Protein AF-Q4RU81-F1 (afdb_monomer)

InterPro domains:
  IPR000294 Gamma-carboxyglutamic acid-rich (GLA) domain [PF00594] (22-54)
  IPR000294 Gamma-carboxyglutamic acid-rich (GLA) domain [PR00001] (21-34)
  IPR000294 Gamma-carboxyglutamic acid-rich (GLA) domain [PR00001] (35-48)
  IPR000294 Gamma-carboxyglutamic acid-rich (GLA) domain [PS50998] (17-73)
  IPR000294 Gamma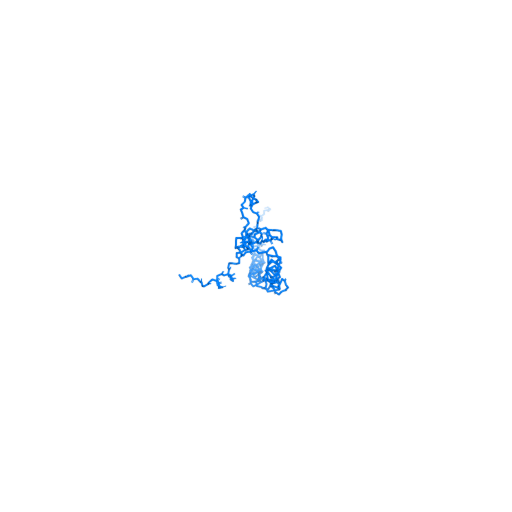-carboxyglutamic acid-rich (GLA) domain [SM00069] (1-72)
  IPR017857 Coagulation factor-like, Gla domain superfamily [G3DSA:4.10.740.10] (18-73)
  IPR035972 Gamma-carboxyglutamic acid-rich (GLA) domain superfamily [SSF57630] (17-74)
  IPR050442 Peptidase S1 family, coagulation factors [PTHR24278] (1-73)

Secondary structure (DSSP, 8-state):
-PPPHHHHHHHS--PPP---TTGGGSPP-IIIIIIIS---HHHHHHHHHHHTTTS-HHHHHHHHHHHHHHHHHHH-S-TTHHHHHHHHHHHHHHHHHHHHHHHHHHHHHHHHHHHHHHHHHTSS--------

Radius of gyration: 32.89 Å; Cα contacts (8 Å, |Δi|>4): 48; chains: 1; bounding box: 73×35×101 Å

Organism: Tetraodon nigroviridis (NCBI:txid99883)

Foldseek 3Di:
DDDPPVVVCVVDVPAAAADDPCPVVDQQACCNHQVRHPHDLVSLLRNLVVVCVPDDPVVSVVVSVVVVVVSVCVVCPPPPPVVVVVVVVVCVVVVVVVVVVVVVVVVVVVVVVVVVVVVVVVPDDPDDDDDD

Mean predicted aligned error: 16.92 Å

Sequence (132 aa):
VFLPADAAHSVLRRLRRANSFLEELKQGNIQRECREEICTYEEAREAFENDEKTVVDALCVVLQRRFWEEYVRESSPSGGLQSVVGGLHSLYLIVPLVLVVLIVAVVAVTVWRCHSRKRRQRSPSLGHSHHD

Structure (mmCIF, N/CA/C/O backbone):
data_AF-Q4RU81-F1
#
_entry.id   AF-Q4RU81-F1
#
loop_
_atom_site.group_PDB
_atom_site.id
_atom_site.type_symbol
_atom_site.label_atom_id
_atom_site.label_alt_id
_atom_site.label_comp_id
_atom_site.label_asym_id
_atom_site.label_entity_id
_atom_site.label_seq_id
_atom_site.pdbx_PDB_ins_code
_atom_site.Cartn_x
_atom_site.Cartn_y
_atom_site.Cartn_z
_atom_site.occupancy
_atom_site.B_iso_or_equiv
_atom_site.auth_seq_id
_atom_site.auth_comp_id
_atom_site.auth_asym_id
_atom_site.auth_atom_id
_atom_site.pdbx_PDB_model_num
ATOM 1 N N . VAL A 1 1 ? 2.815 -26.265 9.551 1.00 54.31 1 VAL A N 1
ATOM 2 C CA . VAL A 1 1 ? 2.248 -26.223 8.183 1.00 54.31 1 VAL A CA 1
ATOM 3 C C . VAL A 1 1 ? 2.199 -24.767 7.759 1.00 54.31 1 VAL A C 1
ATOM 5 O O . VAL A 1 1 ? 1.606 -23.980 8.484 1.00 54.31 1 VAL A O 1
ATOM 8 N N . PHE A 1 2 ? 2.880 -24.400 6.672 1.00 64.88 2 PHE A N 1
ATOM 9 C CA . PHE A 1 2 ? 2.841 -23.045 6.109 1.00 64.88 2 PHE A CA 1
ATOM 10 C C . PHE A 1 2 ? 1.831 -23.011 4.958 1.00 64.88 2 PHE A C 1
ATOM 12 O O . PHE A 1 2 ? 1.744 -23.978 4.203 1.00 64.88 2 PHE A O 1
ATOM 19 N N . LEU A 1 3 ? 1.048 -21.935 4.848 1.00 68.44 3 LEU A N 1
ATOM 20 C CA . LEU A 1 3 ? 0.143 -21.747 3.715 1.00 68.44 3 LEU A CA 1
ATOM 21 C C . LEU A 1 3 ? 0.942 -21.397 2.445 1.00 68.44 3 LEU A C 1
ATOM 23 O O . LEU A 1 3 ? 1.979 -20.737 2.551 1.00 68.44 3 LEU A O 1
ATOM 27 N N . PRO A 1 4 ? 0.464 -21.795 1.253 1.00 72.31 4 PRO A N 1
ATOM 28 C CA . PRO A 1 4 ? 1.032 -21.345 -0.017 1.00 72.31 4 PRO A CA 1
ATOM 29 C C . PRO A 1 4 ? 0.941 -19.815 -0.151 1.00 72.31 4 PRO A C 1
ATOM 31 O O . PRO A 1 4 ? 0.030 -19.195 0.403 1.00 72.31 4 PRO A O 1
ATOM 34 N N . ALA A 1 5 ? 1.893 -19.208 -0.870 1.00 63.22 5 ALA A N 1
ATOM 35 C CA . ALA A 1 5 ? 2.102 -17.755 -0.921 1.00 63.22 5 ALA A CA 1
ATOM 36 C C . ALA A 1 5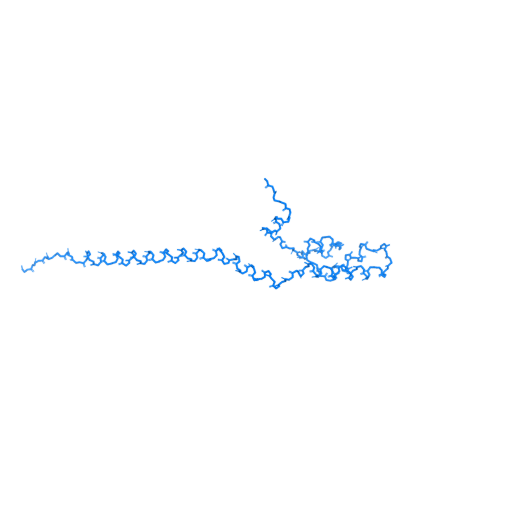 ? 0.839 -16.962 -1.302 1.00 63.22 5 ALA A C 1
ATOM 38 O O . ALA A 1 5 ? 0.557 -15.935 -0.683 1.00 63.22 5 ALA A O 1
ATOM 39 N N . ASP A 1 6 ? 0.047 -17.489 -2.237 1.00 56.66 6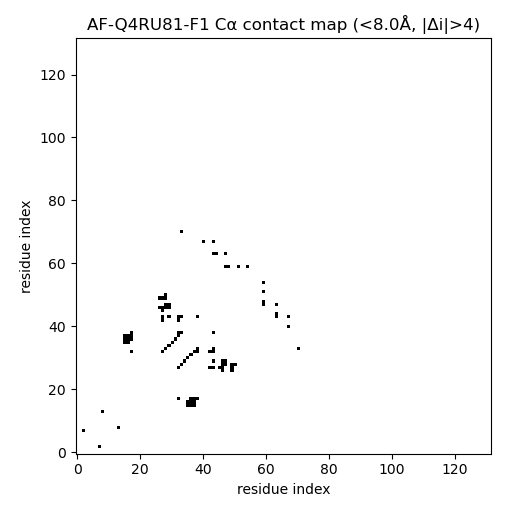 ASP A N 1
ATOM 40 C CA . ASP A 1 6 ? -1.200 -16.871 -2.704 1.00 56.66 6 ASP A CA 1
ATOM 41 C C . ASP A 1 6 ? -2.274 -16.856 -1.603 1.00 56.66 6 ASP A C 1
ATOM 43 O O . ASP A 1 6 ? -2.939 -15.846 -1.364 1.00 56.66 6 ASP A O 1
ATOM 47 N N . ALA A 1 7 ? -2.392 -17.956 -0.849 1.00 58.69 7 ALA A N 1
ATOM 48 C CA . ALA A 1 7 ? -3.303 -18.052 0.291 1.00 58.69 7 ALA A CA 1
ATOM 49 C C . ALA A 1 7 ? -2.820 -17.194 1.473 1.00 58.69 7 ALA A C 1
ATOM 51 O O . ALA A 1 7 ? -3.627 -16.550 2.142 1.00 58.69 7 ALA A O 1
ATOM 52 N N . ALA A 1 8 ? -1.507 -17.115 1.702 1.00 59.91 8 ALA A N 1
ATOM 53 C CA . ALA A 1 8 ? -0.921 -16.262 2.732 1.00 59.91 8 ALA A CA 1
ATOM 54 C C . ALA A 1 8 ? -1.116 -14.761 2.435 1.00 59.91 8 ALA A C 1
ATOM 56 O O . ALA A 1 8 ? -1.410 -14.001 3.358 1.00 59.91 8 ALA A O 1
ATOM 57 N N . HIS A 1 9 ? -1.039 -14.344 1.163 1.00 56.78 9 HIS A N 1
ATOM 58 C CA . HIS A 1 9 ? -1.318 -12.965 0.727 1.00 56.78 9 HIS A CA 1
ATOM 59 C C . HIS A 1 9 ? -2.780 -12.552 0.929 1.00 56.78 9 HIS A C 1
ATOM 61 O O . HIS A 1 9 ? -3.062 -11.373 1.151 1.00 56.78 9 HIS A O 1
ATOM 67 N N . SER A 1 10 ? -3.707 -13.515 0.889 1.00 57.47 10 SER A N 1
ATOM 68 C CA . SER A 1 10 ? -5.131 -13.263 1.136 1.00 57.47 10 SER A CA 1
ATOM 69 C C . SER A 1 10 ? -5.446 -13.002 2.618 1.00 57.47 10 SER A C 1
ATOM 71 O O . SER A 1 10 ? -6.353 -12.233 2.929 1.00 57.47 10 SER A O 1
ATOM 73 N N . VAL A 1 11 ? -4.664 -13.597 3.529 1.00 56.53 11 VAL A N 1
ATOM 74 C CA . VAL A 1 11 ? -4.845 -13.495 4.990 1.00 56.53 11 VAL A CA 1
ATOM 75 C C . VAL A 1 11 ? -4.012 -12.357 5.591 1.00 56.53 11 VAL A C 1
ATOM 77 O O . VAL A 1 11 ? -4.487 -11.636 6.465 1.00 56.53 11 VAL A O 1
ATOM 80 N N . LEU A 1 12 ? -2.780 -12.164 5.113 1.00 52.53 12 LEU A N 1
ATOM 81 C CA . LEU A 1 12 ? -1.876 -11.091 5.523 1.00 52.53 12 LEU A CA 1
ATOM 82 C C . LEU A 1 12 ? -1.525 -10.247 4.295 1.00 52.53 12 LEU A C 1
ATOM 84 O O . LEU A 1 12 ? -0.456 -10.417 3.707 1.00 52.53 12 LEU A O 1
ATOM 88 N N . ARG A 1 13 ? -2.405 -9.310 3.911 1.00 55.06 13 ARG A N 1
ATOM 89 C CA . ARG A 1 13 ? -2.043 -8.269 2.934 1.00 55.06 13 ARG A CA 1
ATOM 90 C C . ARG A 1 13 ? -0.920 -7.423 3.528 1.00 55.06 13 ARG A C 1
ATOM 92 O O . ARG A 1 13 ? -1.166 -6.467 4.261 1.00 55.06 13 ARG A O 1
ATOM 99 N N . ARG A 1 14 ? 0.330 -7.778 3.227 1.00 59.78 14 ARG A N 1
ATOM 100 C CA . ARG A 1 14 ? 1.473 -6.905 3.479 1.00 59.78 14 ARG A CA 1
ATOM 101 C C . ARG A 1 14 ? 1.320 -5.726 2.523 1.00 59.78 14 ARG A C 1
ATOM 103 O O . ARG A 1 14 ? 1.495 -5.877 1.320 1.00 59.78 14 ARG A O 1
ATOM 110 N N . LEU A 1 15 ? 0.935 -4.569 3.056 1.00 60.53 15 LEU A N 1
ATOM 111 C CA . LEU A 1 15 ? 0.992 -3.323 2.300 1.00 60.53 15 LEU A CA 1
ATOM 112 C C . LEU A 1 15 ? 2.445 -3.127 1.859 1.00 60.53 15 LEU A C 1
ATOM 114 O O . LEU A 1 15 ? 3.349 -3.173 2.702 1.00 60.53 15 LEU A O 1
ATOM 118 N N . ARG A 1 16 ? 2.664 -2.962 0.550 1.00 66.81 16 ARG A N 1
ATOM 119 C CA . ARG A 1 16 ? 3.957 -2.511 0.038 1.00 66.81 16 ARG A CA 1
ATOM 120 C C . ARG A 1 16 ? 4.266 -1.178 0.722 1.00 66.81 16 ARG A C 1
ATOM 122 O O . ARG A 1 16 ? 3.400 -0.305 0.794 1.00 66.81 16 ARG A O 1
ATOM 129 N N . ARG A 1 17 ? 5.446 -1.085 1.330 1.00 69.56 17 ARG A N 1
ATOM 130 C CA . ARG A 1 17 ? 5.936 0.166 1.920 1.00 69.56 17 ARG A CA 1
ATOM 131 C C . ARG A 1 17 ? 6.587 0.994 0.812 1.00 69.56 17 ARG A C 1
ATOM 133 O O . ARG A 1 17 ? 6.790 0.468 -0.274 1.00 69.56 17 ARG A O 1
ATOM 140 N N . ALA A 1 18 ? 6.823 2.270 1.074 1.00 72.56 18 ALA A N 1
ATOM 141 C CA . ALA A 1 18 ? 7.493 3.186 0.160 1.00 72.56 18 ALA A CA 1
ATOM 142 C C . ALA A 1 18 ? 8.377 4.138 0.982 1.00 72.56 18 ALA A C 1
ATOM 144 O O . ALA A 1 18 ? 8.050 4.401 2.147 1.00 72.56 18 ALA A O 1
ATOM 145 N N . ASN A 1 19 ? 9.455 4.630 0.371 1.00 63.78 19 ASN A N 1
ATOM 146 C CA . ASN A 1 19 ? 10.277 5.781 0.769 1.00 63.78 19 ASN A CA 1
ATOM 147 C C . ASN A 1 19 ? 10.738 5.783 2.243 1.00 63.78 19 ASN A C 1
ATOM 149 O O . ASN A 1 19 ? 10.159 6.425 3.126 1.00 63.78 19 ASN A O 1
ATOM 153 N N . SER A 1 20 ? 11.849 5.101 2.514 1.00 73.75 20 SER A N 1
ATOM 154 C CA . SER A 1 20 ? 12.595 5.155 3.775 1.00 73.75 20 SER A CA 1
ATOM 155 C C . SER A 1 20 ? 13.445 6.437 3.905 1.00 73.75 20 SER A C 1
ATOM 157 O O . SER A 1 20 ? 13.892 7.014 2.924 1.00 73.75 20 SER A O 1
ATOM 159 N N . PHE A 1 21 ? 13.703 6.905 5.137 1.00 68.94 21 PHE A N 1
ATOM 160 C CA . PHE A 1 21 ? 14.315 8.223 5.441 1.00 68.94 21 PHE A CA 1
ATOM 161 C C . PHE A 1 21 ? 15.678 8.519 4.761 1.00 68.94 21 PHE A C 1
ATOM 163 O O . PHE A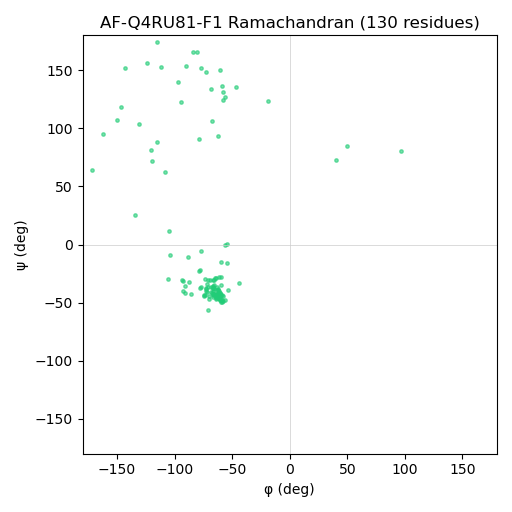 1 21 ? 16.097 9.670 4.732 1.00 68.94 21 PHE A O 1
ATOM 170 N N . LEU A 1 22 ? 16.372 7.508 4.221 1.00 75.94 22 LEU A N 1
ATOM 171 C CA . LEU A 1 22 ? 17.650 7.634 3.497 1.00 75.94 22 LEU A CA 1
ATOM 172 C C . LEU A 1 22 ? 17.661 6.818 2.1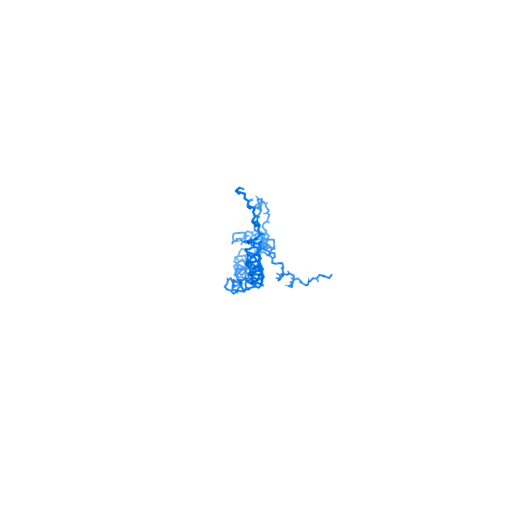82 1.00 75.94 22 LEU A C 1
ATOM 174 O O . LEU A 1 22 ? 18.719 6.367 1.746 1.00 75.94 22 LEU A O 1
ATOM 178 N N . GLU A 1 23 ? 16.489 6.564 1.593 1.00 76.81 23 GLU A N 1
ATOM 179 C CA . GLU A 1 23 ? 16.307 5.769 0.363 1.00 76.81 23 GLU A CA 1
ATOM 180 C C . GLU A 1 23 ? 17.080 6.349 -0.827 1.00 76.81 23 GLU A C 1
ATOM 182 O O . GLU A 1 23 ? 17.797 5.614 -1.494 1.00 76.81 23 GLU A O 1
ATOM 187 N N . GLU A 1 24 ? 17.026 7.672 -0.995 1.00 78.75 24 GLU A N 1
ATOM 188 C CA . GLU A 1 24 ? 17.604 8.448 -2.110 1.00 78.75 24 GLU A CA 1
ATOM 189 C C . GLU A 1 24 ? 19.133 8.309 -2.263 1.00 78.75 24 GLU A C 1
ATOM 191 O O . GLU A 1 24 ? 19.714 8.701 -3.270 1.00 78.75 24 GLU A O 1
ATOM 196 N N . LEU A 1 25 ? 19.824 7.786 -1.243 1.00 78.25 25 LEU A N 1
ATOM 197 C CA . LEU A 1 25 ? 21.269 7.529 -1.293 1.00 78.25 25 LEU A CA 1
ATOM 198 C C . LEU A 1 25 ? 21.605 6.135 -1.841 1.00 78.25 25 LEU A C 1
ATOM 200 O O . LEU A 1 25 ? 22.779 5.828 -2.066 1.00 78.25 25 LEU A O 1
ATOM 204 N N . LYS A 1 26 ? 20.607 5.262 -1.998 1.00 79.50 26 LYS A N 1
ATOM 205 C CA . LYS A 1 26 ? 20.777 3.919 -2.552 1.00 79.50 26 LYS A CA 1
ATOM 206 C C . LYS A 1 26 ? 20.588 3.954 -4.063 1.00 79.50 26 LYS A C 1
ATOM 208 O O . LYS A 1 26 ? 19.884 4.789 -4.607 1.00 79.50 26 LYS A O 1
ATOM 213 N N . GLN A 1 27 ? 21.221 3.007 -4.743 1.00 82.62 27 GLN A N 1
ATOM 214 C CA . GLN A 1 27 ? 21.036 2.831 -6.177 1.00 82.62 27 GLN A CA 1
ATOM 215 C C . GLN A 1 27 ? 19.618 2.321 -6.470 1.00 82.62 27 GLN A C 1
ATOM 217 O O . GLN A 1 27 ? 19.173 1.366 -5.820 1.00 82.62 27 GLN A O 1
ATOM 222 N N . GLY A 1 28 ? 18.965 2.943 -7.458 1.00 83.19 28 GLY A N 1
ATOM 223 C CA . GLY A 1 28 ? 17.626 2.571 -7.907 1.00 83.19 28 GLY A CA 1
ATOM 224 C C . GLY A 1 28 ? 17.574 1.122 -8.381 1.00 83.19 28 GLY A C 1
ATOM 225 O O . GLY A 1 28 ? 18.492 0.643 -9.055 1.00 83.19 28 GLY A O 1
ATOM 226 N N . ASN A 1 29 ? 16.523 0.403 -7.988 1.00 86.75 29 ASN A N 1
ATOM 227 C CA . ASN A 1 29 ? 16.372 -1.019 -8.288 1.00 86.75 29 ASN A CA 1
ATOM 228 C C . ASN A 1 29 ? 14.902 -1.391 -8.491 1.00 86.75 29 ASN A C 1
ATOM 230 O O . ASN A 1 29 ? 14.103 -1.341 -7.555 1.00 86.75 29 ASN A O 1
ATOM 234 N N . ILE A 1 30 ? 14.563 -1.876 -9.688 1.00 87.38 30 ILE A N 1
ATOM 235 C CA . ILE A 1 30 ? 13.165 -2.115 -10.064 1.00 87.38 30 ILE A CA 1
ATOM 236 C C . ILE A 1 30 ? 12.489 -3.226 -9.244 1.00 87.38 30 ILE A C 1
ATOM 238 O O . ILE A 1 30 ? 11.281 -3.193 -8.999 1.00 87.38 30 ILE A O 1
ATOM 242 N N . GLN A 1 31 ? 13.263 -4.216 -8.791 1.00 86.88 31 GLN A N 1
ATOM 243 C CA . GLN A 1 31 ? 12.761 -5.301 -7.953 1.00 86.88 31 GLN A CA 1
ATOM 244 C C . GLN A 1 31 ? 12.416 -4.782 -6.550 1.00 86.88 31 GLN A C 1
ATOM 246 O O . GLN A 1 31 ? 11.322 -5.067 -6.061 1.00 86.88 31 GLN A O 1
ATOM 251 N N . ARG A 1 32 ? 13.308 -3.996 -5.933 1.00 87.00 32 ARG A N 1
ATOM 252 C CA . ARG A 1 32 ? 13.095 -3.440 -4.590 1.00 87.00 32 ARG A CA 1
ATOM 253 C C . ARG A 1 32 ? 12.027 -2.350 -4.601 1.00 87.00 32 ARG A C 1
ATOM 255 O O . ARG A 1 32 ? 11.030 -2.475 -3.905 1.00 87.00 32 ARG A O 1
ATOM 262 N N . GLU A 1 33 ? 12.208 -1.319 -5.416 1.00 86.50 33 GLU A N 1
ATOM 263 C CA . GLU A 1 33 ? 11.410 -0.090 -5.338 1.00 86.50 33 GLU A CA 1
ATOM 264 C C . GLU A 1 33 ? 10.024 -0.259 -5.968 1.00 86.50 33 GLU A C 1
ATOM 266 O O . GLU A 1 33 ? 9.038 0.217 -5.416 1.00 86.50 33 GLU A O 1
ATOM 271 N N . CYS A 1 34 ? 9.906 -1.000 -7.076 1.00 87.38 34 CYS A N 1
ATOM 272 C CA . CYS A 1 34 ? 8.632 -1.121 -7.791 1.00 87.38 34 CYS A CA 1
ATOM 273 C C . CYS A 1 34 ? 7.914 -2.469 -7.613 1.00 87.38 34 CYS A C 1
ATOM 275 O O . CYS A 1 34 ? 6.686 -2.509 -7.691 1.00 87.38 34 CYS A O 1
ATOM 277 N N . ARG A 1 35 ? 8.612 -3.599 -7.403 1.00 84.25 35 ARG A N 1
ATOM 278 C CA . ARG A 1 35 ? 7.933 -4.900 -7.176 1.00 84.25 35 ARG A CA 1
ATOM 279 C C . ARG A 1 35 ? 7.672 -5.196 -5.704 1.00 84.25 35 ARG A C 1
ATOM 281 O O . ARG A 1 35 ? 6.587 -5.685 -5.369 1.00 84.25 35 ARG A O 1
ATOM 288 N N . GLU A 1 36 ? 8.639 -4.911 -4.840 1.00 82.88 36 GLU A N 1
ATOM 289 C CA . GLU A 1 36 ? 8.527 -5.116 -3.391 1.00 82.88 36 GLU A CA 1
ATOM 290 C C . GLU A 1 36 ? 7.913 -3.898 -2.683 1.00 82.88 36 GLU A C 1
ATOM 292 O O . GLU A 1 36 ? 7.145 -4.063 -1.728 1.00 82.88 36 GLU A O 1
ATOM 297 N N . GLU A 1 37 ? 8.166 -2.700 -3.207 1.00 84.06 37 GLU A N 1
ATOM 298 C CA . GLU A 1 37 ? 7.689 -1.414 -2.698 1.00 84.06 37 GLU A CA 1
ATOM 299 C C . GLU A 1 37 ? 6.730 -0.712 -3.689 1.00 84.06 37 GLU A C 1
ATOM 301 O O . GLU A 1 37 ? 6.404 -1.237 -4.761 1.00 84.06 37 GLU A O 1
ATOM 306 N N . ILE A 1 38 ? 6.140 0.416 -3.280 1.00 82.69 38 ILE A N 1
ATOM 307 C CA . ILE A 1 38 ? 5.387 1.295 -4.191 1.00 82.69 38 ILE A CA 1
ATOM 308 C C . ILE A 1 38 ? 6.349 2.376 -4.660 1.00 82.69 38 ILE A C 1
ATOM 310 O O . ILE A 1 38 ? 6.857 3.106 -3.818 1.00 82.69 38 ILE A O 1
ATOM 314 N N . CYS A 1 39 ? 6.533 2.496 -5.975 1.00 87.31 39 CYS A N 1
ATOM 315 C CA . CYS A 1 39 ? 7.429 3.479 -6.565 1.00 87.31 39 CYS A CA 1
ATOM 316 C C . CYS A 1 39 ? 6.672 4.564 -7.334 1.00 87.31 39 CYS A C 1
ATOM 318 O O . CYS A 1 39 ? 5.575 4.357 -7.871 1.00 87.31 39 CYS A O 1
ATOM 320 N N . THR A 1 40 ? 7.290 5.733 -7.409 1.00 87.12 40 THR A N 1
ATOM 321 C CA . THR A 1 40 ? 6.899 6.840 -8.273 1.00 87.12 40 THR A CA 1
ATOM 322 C C . THR A 1 40 ? 7.408 6.630 -9.700 1.00 87.12 40 THR A C 1
ATOM 324 O O . THR A 1 40 ? 8.260 5.787 -9.979 1.00 87.12 40 THR A O 1
ATOM 327 N N . TYR A 1 41 ? 6.874 7.418 -10.637 1.00 86.69 41 TYR A N 1
ATOM 328 C CA . TYR A 1 41 ? 7.323 7.379 -12.032 1.00 86.69 41 TYR A CA 1
ATOM 329 C C . TYR A 1 41 ? 8.813 7.705 -12.170 1.00 86.69 41 TYR A C 1
ATOM 331 O O . TYR A 1 41 ? 9.489 7.134 -13.024 1.00 86.69 41 TYR A O 1
ATOM 339 N N . GLU A 1 42 ? 9.310 8.606 -11.323 1.00 85.75 42 GLU A N 1
ATOM 340 C CA . GLU A 1 42 ? 10.701 9.046 -11.347 1.00 85.75 42 GLU A CA 1
ATOM 341 C C . GLU A 1 42 ? 11.645 7.971 -10.802 1.00 85.75 42 GLU A C 1
ATOM 343 O O . GLU A 1 42 ? 12.624 7.643 -11.461 1.00 85.75 42 GLU A O 1
ATOM 348 N N . GLU A 1 43 ? 11.288 7.309 -9.700 1.00 86.69 43 GLU A N 1
ATOM 349 C CA . GLU A 1 43 ? 12.053 6.168 -9.167 1.00 86.69 43 GLU A CA 1
ATOM 350 C C . GLU A 1 43 ? 12.115 5.009 -10.179 1.00 86.69 43 GLU A C 1
ATOM 352 O O . GLU A 1 43 ? 13.174 4.428 -10.418 1.00 86.69 43 GLU A O 1
ATOM 357 N N . ALA A 1 44 ? 11.001 4.709 -10.861 1.00 87.62 44 ALA A N 1
ATOM 358 C CA . ALA A 1 44 ? 10.999 3.715 -11.932 1.00 87.62 44 ALA A CA 1
ATOM 359 C C . ALA A 1 44 ? 11.941 4.122 -13.080 1.00 87.62 44 ALA A C 1
ATOM 361 O O . ALA A 1 44 ? 12.707 3.291 -13.567 1.00 87.62 44 ALA A O 1
ATOM 362 N N . ARG A 1 45 ? 11.915 5.395 -13.500 1.00 87.50 45 ARG A N 1
ATOM 363 C CA . ARG A 1 45 ? 12.805 5.938 -14.540 1.00 87.50 45 ARG A CA 1
ATOM 364 C C . ARG A 1 45 ? 14.275 5.769 -14.160 1.00 87.50 45 ARG A C 1
ATOM 366 O O . ARG A 1 45 ? 15.055 5.284 -14.975 1.00 87.50 45 ARG A O 1
ATOM 373 N N . GLU A 1 46 ? 14.637 6.139 -12.937 1.00 85.31 46 GLU A N 1
ATOM 374 C CA . GLU A 1 46 ? 16.008 6.058 -12.428 1.00 85.31 46 GLU A CA 1
ATOM 375 C C . GLU A 1 46 ? 16.496 4.609 -12.286 1.00 85.31 46 GLU A C 1
ATOM 377 O O . GLU A 1 46 ? 17.662 4.318 -12.563 1.00 85.31 46 GLU A O 1
ATOM 382 N N . ALA A 1 47 ? 15.616 3.674 -11.915 1.00 83.56 47 ALA A N 1
ATOM 383 C CA . ALA A 1 47 ? 15.943 2.251 -11.872 1.00 83.56 47 ALA A CA 1
ATOM 384 C C . ALA A 1 47 ? 16.266 1.692 -13.271 1.00 83.56 47 ALA A C 1
ATOM 386 O O . ALA A 1 47 ? 17.296 1.037 -13.441 1.00 83.56 47 ALA A O 1
ATOM 387 N N . PHE A 1 48 ? 15.455 2.009 -14.291 1.00 82.81 48 PHE A N 1
ATOM 388 C CA . PHE A 1 48 ? 15.734 1.596 -15.677 1.00 82.81 48 PHE A CA 1
ATOM 389 C C . PHE A 1 48 ? 16.973 2.277 -16.247 1.00 82.81 48 PHE A C 1
ATOM 391 O O . PHE A 1 48 ? 17.784 1.619 -16.891 1.00 82.81 48 PHE A O 1
ATOM 398 N N . GLU A 1 49 ? 17.175 3.565 -15.966 1.00 78.19 49 GLU A N 1
ATOM 399 C CA . GLU A 1 49 ? 18.387 4.270 -16.380 1.00 78.19 49 GLU A CA 1
ATOM 400 C C . GLU A 1 49 ? 19.645 3.623 -15.790 1.00 78.19 49 GLU A C 1
ATOM 402 O O . GLU A 1 49 ? 20.690 3.702 -16.415 1.00 78.19 49 GLU A O 1
ATOM 407 N N . ASN A 1 50 ? 19.571 2.955 -14.633 1.00 74.38 50 ASN A N 1
ATOM 408 C CA . ASN A 1 50 ? 20.696 2.235 -14.031 1.00 74.38 50 ASN A CA 1
ATOM 409 C C . ASN A 1 50 ? 20.862 0.793 -14.539 1.00 74.38 50 ASN A C 1
ATOM 411 O O . ASN A 1 50 ? 21.997 0.389 -14.804 1.00 74.38 50 ASN A O 1
ATOM 415 N N . ASP A 1 51 ? 19.773 0.037 -14.690 1.00 69.69 51 ASP A N 1
ATOM 416 C CA . ASP A 1 51 ? 19.800 -1.352 -15.175 1.00 69.69 51 ASP A CA 1
ATOM 417 C C . ASP A 1 51 ? 20.137 -1.428 -16.681 1.00 69.69 51 ASP A C 1
ATOM 419 O O . ASP A 1 51 ? 20.794 -2.366 -17.143 1.00 69.69 51 ASP A O 1
ATOM 423 N N . GLU A 1 52 ? 19.753 -0.402 -17.447 1.00 64.31 52 GLU A N 1
ATOM 424 C CA . GLU A 1 52 ? 19.844 -0.361 -18.909 1.00 64.31 52 GLU A CA 1
ATOM 425 C C . GLU A 1 52 ? 20.982 0.514 -19.458 1.00 64.31 52 GLU A C 1
ATOM 427 O O . GLU A 1 52 ? 21.073 0.668 -20.674 1.00 64.31 52 GLU A O 1
ATOM 432 N N . LYS A 1 53 ? 21.944 0.987 -18.638 1.00 61.06 53 LYS A N 1
ATOM 433 C CA . LYS A 1 53 ? 23.191 1.660 -19.121 1.00 61.06 53 LYS A CA 1
ATOM 434 C C . LYS A 1 53 ? 24.027 0.819 -20.105 1.00 61.06 53 LYS A C 1
ATOM 436 O O . LYS A 1 53 ? 25.094 1.242 -20.544 1.00 61.06 53 LYS A O 1
ATOM 441 N N . THR A 1 54 ? 23.577 -0.393 -20.417 1.00 54.38 54 THR A N 1
ATOM 442 C CA . THR A 1 54 ? 24.175 -1.347 -21.349 1.00 54.38 54 THR A CA 1
ATOM 443 C C . THR A 1 54 ? 23.453 -1.434 -22.702 1.00 54.38 54 THR A C 1
ATOM 445 O O . THR A 1 54 ? 23.993 -2.050 -23.621 1.00 54.38 54 THR A O 1
ATOM 448 N N . VAL A 1 55 ? 22.278 -0.812 -22.872 1.00 57.75 55 VAL A N 1
ATOM 449 C CA . VAL A 1 55 ? 21.481 -0.850 -24.111 1.00 57.75 55 VAL A CA 1
ATOM 450 C C . VAL A 1 55 ? 21.192 0.554 -24.652 1.00 57.75 55 VAL A C 1
ATOM 452 O O . VAL A 1 55 ? 21.244 1.546 -23.940 1.00 57.75 55 VAL A O 1
ATOM 455 N N . VAL A 1 56 ? 20.937 0.641 -25.958 1.00 69.69 56 VAL A N 1
ATOM 456 C CA . VAL A 1 56 ? 20.758 1.896 -26.709 1.00 69.69 56 VAL A CA 1
ATOM 457 C C . VAL A 1 56 ? 19.611 2.731 -26.116 1.00 69.69 56 VAL A C 1
ATOM 459 O O . VAL A 1 56 ? 18.514 2.198 -25.966 1.00 69.69 56 VAL A O 1
ATOM 462 N N . ASP A 1 57 ? 19.819 4.030 -25.864 1.00 69.12 57 ASP A N 1
ATOM 463 C CA . ASP A 1 57 ? 18.881 4.953 -25.181 1.00 69.12 57 ASP A CA 1
ATOM 464 C C . ASP A 1 57 ? 17.405 4.855 -25.627 1.00 69.12 57 ASP A C 1
ATOM 466 O O . ASP A 1 57 ? 16.481 5.022 -24.830 1.00 69.12 57 ASP A O 1
ATOM 470 N N . ALA A 1 58 ? 17.152 4.547 -26.904 1.00 74.81 58 ALA A N 1
ATOM 471 C CA . ALA A 1 58 ? 15.801 4.383 -27.442 1.00 74.81 58 ALA A CA 1
ATOM 472 C C . ALA A 1 58 ? 15.045 3.163 -26.873 1.00 74.81 58 ALA A C 1
ATOM 474 O O . ALA A 1 58 ? 13.817 3.200 -26.772 1.00 74.81 58 ALA A O 1
ATOM 475 N N . LEU A 1 59 ? 15.750 2.087 -26.506 1.00 80.31 59 LEU A N 1
ATOM 476 C CA . LEU A 1 59 ? 15.151 0.882 -25.926 1.00 80.31 59 LEU A CA 1
ATOM 477 C C . LEU A 1 59 ? 14.674 1.141 -24.491 1.00 80.31 59 LEU A C 1
ATOM 479 O O . LEU A 1 59 ? 13.549 0.763 -24.161 1.00 80.31 59 LEU A O 1
ATOM 483 N N . CYS A 1 60 ? 15.461 1.881 -23.707 1.00 76.88 60 CYS A N 1
ATOM 484 C CA . CYS A 1 60 ? 15.133 2.251 -22.330 1.00 76.88 60 CYS A CA 1
ATOM 485 C C . CYS A 1 60 ? 13.805 3.023 -22.245 1.00 76.88 60 CYS A C 1
ATOM 487 O O . CYS A 1 60 ? 12.922 2.668 -21.464 1.00 76.88 60 CYS A O 1
ATOM 489 N N . VAL A 1 61 ? 13.574 3.990 -23.144 1.00 79.56 61 VAL A N 1
ATOM 490 C CA . VAL A 1 61 ? 12.311 4.756 -23.189 1.00 79.56 61 VAL A CA 1
ATOM 491 C C . VAL A 1 61 ? 11.097 3.862 -23.482 1.00 79.56 61 VAL A C 1
ATOM 493 O O . VAL A 1 61 ? 10.011 4.063 -22.925 1.00 79.56 61 VAL A O 1
ATOM 496 N N . VAL A 1 62 ? 11.251 2.869 -24.363 1.00 84.50 62 VAL A N 1
ATOM 497 C CA . VAL A 1 62 ? 10.163 1.947 -24.721 1.00 84.50 62 VAL A CA 1
ATOM 498 C C . VAL A 1 62 ? 9.898 0.950 -23.592 1.00 84.50 62 VAL A C 1
ATOM 500 O O . VAL A 1 62 ? 8.734 0.733 -23.248 1.00 84.50 62 VAL A O 1
ATOM 503 N N . LEU A 1 63 ? 10.944 0.370 -22.998 1.00 83.94 63 LEU A N 1
ATOM 504 C CA . LEU A 1 63 ? 10.826 -0.603 -21.909 1.00 83.94 63 LEU A CA 1
ATOM 505 C C . LEU A 1 63 ? 10.270 0.028 -20.635 1.00 83.94 63 LEU A C 1
ATOM 507 O O . LEU A 1 63 ? 9.333 -0.527 -20.058 1.00 83.94 63 LEU A O 1
ATOM 511 N N . GLN A 1 64 ? 10.727 1.228 -20.275 1.00 87.00 64 GLN A N 1
ATOM 512 C CA . GLN A 1 64 ? 10.173 1.987 -19.156 1.00 87.00 64 GLN A CA 1
ATOM 513 C C . GLN A 1 64 ? 8.664 2.209 -19.328 1.00 87.00 64 GLN A C 1
ATOM 515 O O . GLN A 1 64 ? 7.889 1.965 -18.404 1.00 87.00 64 GLN A O 1
ATOM 520 N N . ARG A 1 65 ? 8.217 2.643 -20.516 1.00 86.31 65 ARG A N 1
ATOM 521 C CA . ARG A 1 65 ? 6.789 2.887 -20.779 1.00 86.31 65 ARG A CA 1
ATOM 522 C C . ARG A 1 65 ? 5.963 1.604 -20.683 1.00 86.31 65 ARG A C 1
ATOM 524 O O . ARG A 1 65 ? 4.900 1.616 -20.067 1.00 86.31 65 ARG A O 1
ATOM 531 N N . ARG A 1 66 ? 6.445 0.508 -21.280 1.00 87.38 66 ARG A N 1
ATOM 532 C CA . ARG A 1 66 ? 5.772 -0.802 -21.231 1.00 87.38 66 ARG A CA 1
ATOM 533 C C . ARG A 1 66 ? 5.635 -1.302 -19.800 1.00 87.38 66 ARG A C 1
ATOM 535 O O . ARG A 1 66 ? 4.537 -1.666 -19.387 1.00 87.38 66 ARG A O 1
ATOM 542 N N . PHE A 1 67 ? 6.728 -1.241 -19.046 1.00 88.81 67 PHE A N 1
ATOM 543 C CA . PHE A 1 67 ? 6.728 -1.592 -17.638 1.00 88.81 67 PHE A CA 1
ATOM 544 C C . PHE A 1 67 ? 5.746 -0.727 -16.847 1.00 88.81 67 PHE A C 1
ATOM 546 O O . PHE A 1 67 ? 4.946 -1.262 -16.089 1.00 88.81 67 PHE A O 1
ATOM 553 N N . TRP A 1 68 ? 5.763 0.595 -17.034 1.00 88.56 68 TRP A N 1
ATOM 554 C CA . TRP A 1 68 ? 4.902 1.507 -16.282 1.00 88.56 68 TRP A CA 1
ATOM 555 C C . TRP A 1 68 ? 3.412 1.249 -16.536 1.00 88.56 68 TRP A C 1
ATOM 557 O O . TRP A 1 68 ? 2.614 1.234 -15.600 1.00 88.56 68 TRP A O 1
ATOM 567 N N . GLU A 1 69 ? 3.022 0.989 -17.786 1.00 87.62 69 GLU A N 1
ATOM 568 C CA . GLU A 1 69 ? 1.642 0.631 -18.135 1.00 87.62 69 GLU A CA 1
ATOM 569 C C . GLU A 1 69 ? 1.185 -0.669 -17.455 1.00 87.62 69 GLU A C 1
ATOM 571 O O . GLU A 1 69 ? 0.042 -0.766 -17.003 1.00 87.62 69 GLU A O 1
ATOM 576 N N . GLU A 1 70 ? 2.062 -1.671 -17.372 1.00 86.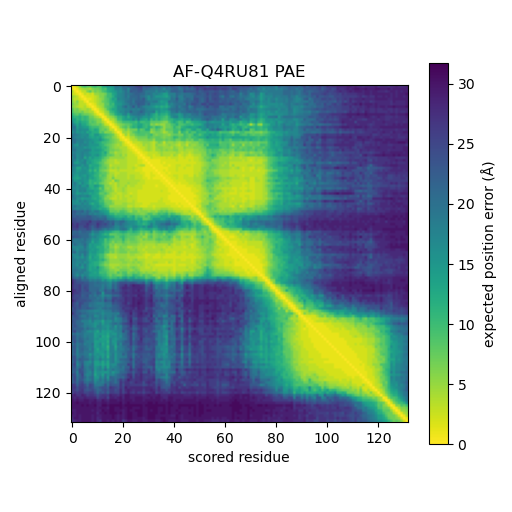19 70 GLU A N 1
ATOM 577 C CA . GLU A 1 70 ? 1.799 -2.923 -16.655 1.00 86.19 70 GLU A CA 1
ATOM 578 C C . GLU A 1 70 ? 1.760 -2.714 -15.141 1.00 86.19 70 GLU A C 1
ATOM 580 O O . GLU A 1 70 ? 0.834 -3.182 -14.478 1.00 86.19 70 GLU A O 1
ATOM 585 N N . TYR A 1 71 ? 2.709 -1.949 -14.606 1.00 84.25 71 TYR A N 1
ATOM 586 C CA . TYR A 1 71 ? 2.803 -1.611 -13.194 1.00 84.25 71 TYR A CA 1
ATOM 587 C C . TYR A 1 71 ? 1.557 -0.882 -12.703 1.00 84.25 71 TYR A C 1
ATOM 589 O O . TYR A 1 71 ? 0.972 -1.280 -11.698 1.00 84.25 71 TYR A O 1
ATOM 597 N N . VAL A 1 72 ? 1.104 0.154 -13.415 1.00 82.81 72 VAL A N 1
ATOM 598 C CA . VAL A 1 72 ? -0.113 0.906 -13.068 1.00 82.81 72 VAL A CA 1
ATOM 599 C C . VAL A 1 72 ? -1.345 0.005 -13.134 1.00 82.81 72 VAL A C 1
ATOM 601 O O . VAL A 1 72 ? -2.215 0.085 -12.269 1.00 82.81 72 VAL A O 1
ATOM 604 N N . ARG A 1 73 ? -1.414 -0.893 -14.121 1.00 81.81 73 ARG A N 1
ATOM 605 C CA . ARG A 1 73 ? -2.521 -1.848 -14.264 1.00 81.81 73 ARG A CA 1
ATOM 606 C C . ARG A 1 73 ? -2.577 -2.849 -13.106 1.00 81.81 73 ARG A C 1
ATOM 608 O O . ARG A 1 73 ? -3.660 -3.117 -12.596 1.00 81.81 73 ARG A O 1
ATOM 615 N N . GLU A 1 74 ? -1.427 -3.367 -12.684 1.00 75.44 74 GLU A N 1
ATOM 616 C CA . GLU A 1 74 ? -1.300 -4.342 -11.593 1.00 75.44 74 GLU A CA 1
ATOM 617 C C . GLU A 1 74 ? -1.432 -3.697 -10.205 1.00 75.44 74 GLU A C 1
ATOM 619 O O . GLU A 1 74 ? -2.000 -4.284 -9.290 1.00 75.44 74 GLU A O 1
ATOM 624 N N . SER A 1 75 ? -0.921 -2.475 -10.030 1.00 69.25 75 SER A N 1
ATOM 625 C CA . SER A 1 75 ? -1.023 -1.703 -8.781 1.00 69.25 75 SER A CA 1
ATOM 626 C C . SER A 1 75 ? -2.398 -1.060 -8.584 1.00 69.25 75 SER A C 1
ATOM 628 O O . SER A 1 75 ? -2.801 -0.832 -7.442 1.00 69.25 75 SER A O 1
ATOM 630 N N . SER A 1 76 ? -3.167 -0.865 -9.663 1.00 66.19 76 SER A N 1
ATOM 631 C CA . SER A 1 76 ? -4.597 -0.532 -9.627 1.00 66.19 76 SER A CA 1
ATOM 632 C C . SER A 1 76 ? -5.494 -1.697 -10.074 1.00 66.19 76 SER A C 1
ATOM 634 O O . SER A 1 76 ? -6.269 -1.545 -11.025 1.00 66.19 76 SER A O 1
ATOM 636 N N . PRO A 1 77 ? -5.514 -2.850 -9.376 1.00 52.59 77 PRO A N 1
ATOM 637 C CA . PRO A 1 77 ? -6.507 -3.869 -9.641 1.00 52.59 77 PRO A CA 1
ATOM 638 C C . PRO A 1 77 ? -7.789 -3.406 -8.955 1.00 52.59 77 PRO A C 1
ATOM 640 O O . PRO A 1 77 ? -8.011 -3.665 -7.775 1.00 52.59 77 PRO A O 1
ATOM 643 N N . SER A 1 78 ? -8.615 -2.657 -9.689 1.00 46.75 78 SER A N 1
ATOM 644 C CA . SER A 1 78 ? -9.974 -2.281 -9.286 1.00 46.75 78 SER A CA 1
ATOM 645 C C . SER A 1 78 ? -10.107 -1.915 -7.796 1.00 46.75 78 SER A C 1
ATOM 647 O O . SER A 1 78 ? -10.781 -2.587 -7.010 1.00 46.75 78 SER A O 1
ATOM 649 N N . GLY A 1 79 ? -9.575 -0.742 -7.439 1.00 44.50 79 GLY A N 1
ATOM 650 C CA . GLY A 1 79 ? -9.947 -0.019 -6.214 1.00 44.50 79 GLY A CA 1
ATOM 651 C C . GLY A 1 79 ? -11.459 0.253 -6.069 1.00 44.50 79 GLY A C 1
ATOM 652 O O . GLY A 1 79 ? -11.881 0.822 -5.070 1.00 44.50 79 GLY A O 1
ATOM 653 N N . GLY A 1 80 ? -12.290 -0.175 -7.030 1.00 44.53 80 GLY A N 1
ATOM 654 C CA . GLY A 1 80 ? -13.751 -0.147 -6.962 1.00 44.53 80 GLY A CA 1
ATOM 655 C C . GLY A 1 80 ? -14.418 -1.422 -6.422 1.00 44.53 80 GLY A C 1
ATOM 656 O O . GLY A 1 80 ? -15.450 -1.312 -5.770 1.00 44.53 80 GLY A O 1
ATOM 657 N N . LEU A 1 81 ? -13.857 -2.625 -6.626 1.00 44.31 81 LEU A N 1
ATOM 658 C CA . LEU A 1 81 ? -14.538 -3.882 -6.245 1.00 44.31 81 LEU A CA 1
ATOM 659 C C . LEU A 1 81 ? -14.147 -4.370 -4.839 1.00 44.31 81 LEU A C 1
ATOM 661 O O . LEU A 1 81 ? -14.963 -4.951 -4.126 1.00 44.31 81 LEU A O 1
ATOM 665 N N . GLN A 1 82 ? -12.921 -4.081 -4.391 1.00 46.00 82 GLN A N 1
ATOM 666 C CA . GLN A 1 82 ? -12.443 -4.506 -3.068 1.00 46.00 82 GLN A CA 1
ATOM 667 C C . GLN A 1 82 ? -12.949 -3.629 -1.910 1.00 46.00 82 GLN A C 1
ATOM 669 O O . GLN A 1 82 ? -13.036 -4.111 -0.782 1.00 46.00 82 GLN A O 1
ATOM 674 N N . SER A 1 83 ? -13.334 -2.374 -2.174 1.00 46.53 83 SER A N 1
ATOM 675 C CA . SER A 1 83 ? -13.920 -1.478 -1.161 1.00 46.53 83 SER A CA 1
ATOM 676 C C . SER A 1 83 ? -15.286 -1.990 -0.672 1.00 46.53 83 SER A C 1
ATOM 678 O O . SER A 1 83 ? -15.572 -1.993 0.526 1.00 46.53 83 SER A O 1
ATOM 680 N N . VAL A 1 84 ? -16.094 -2.550 -1.581 1.00 47.00 84 VAL A N 1
ATOM 681 C CA . VAL A 1 84 ? -17.413 -3.116 -1.254 1.00 47.00 84 VAL A CA 1
ATOM 682 C C . VAL A 1 84 ? -17.282 -4.447 -0.498 1.00 47.00 84 VAL A C 1
ATOM 684 O O . VAL A 1 84 ? -17.987 -4.677 0.482 1.00 47.00 84 VAL A O 1
ATOM 687 N N . VAL A 1 85 ? -16.332 -5.305 -0.890 1.00 47.50 85 VAL A N 1
ATOM 688 C CA . VAL A 1 85 ? -16.103 -6.608 -0.235 1.00 47.50 85 VAL A CA 1
ATOM 689 C C . VAL A 1 85 ? -15.451 -6.448 1.146 1.00 47.50 85 VAL A C 1
ATOM 691 O O . VAL A 1 85 ? -15.846 -7.136 2.086 1.00 47.50 85 VAL A O 1
ATOM 694 N N . GLY A 1 86 ? -14.516 -5.506 1.318 1.00 54.47 86 GLY A N 1
ATOM 695 C CA . GLY A 1 86 ? -13.912 -5.192 2.621 1.00 54.47 86 GLY A CA 1
ATOM 696 C C . GLY A 1 86 ? -14.904 -4.581 3.615 1.00 54.47 86 GLY A C 1
ATOM 697 O O . GLY A 1 86 ? -14.881 -4.925 4.799 1.00 54.47 86 GLY A O 1
ATOM 698 N N . GLY A 1 87 ? -15.831 -3.748 3.128 1.00 57.66 87 GLY A N 1
ATOM 699 C CA . GLY A 1 87 ? -16.936 -3.225 3.931 1.00 57.66 87 GLY A CA 1
ATOM 700 C C . GLY A 1 87 ? -17.849 -4.335 4.458 1.00 57.66 87 GLY A C 1
ATOM 701 O O . GLY A 1 87 ? -18.146 -4.370 5.647 1.00 57.66 87 GLY A O 1
ATOM 702 N N . LEU A 1 88 ? -18.232 -5.293 3.609 1.00 56.81 88 LEU A N 1
ATOM 703 C CA . LEU A 1 88 ? -19.121 -6.400 3.987 1.00 56.81 88 LEU A CA 1
ATOM 704 C C . LEU A 1 88 ? -18.445 -7.446 4.890 1.00 56.81 88 LEU A C 1
ATOM 706 O O . LEU A 1 88 ? -19.072 -7.949 5.821 1.00 56.81 88 LEU A O 1
ATOM 710 N N . HIS A 1 89 ? -17.165 -7.752 4.668 1.00 63.03 89 HIS A N 1
ATOM 711 C CA . HIS A 1 89 ? -16.442 -8.737 5.481 1.00 63.03 89 HIS A CA 1
ATOM 712 C C . HIS A 1 89 ? -16.145 -8.210 6.897 1.00 63.03 89 HIS A C 1
ATOM 714 O O . HIS A 1 89 ? -16.216 -8.962 7.867 1.00 63.03 89 HIS A O 1
ATOM 720 N N . SER A 1 90 ? -15.896 -6.901 7.037 1.00 68.19 90 SER A N 1
ATOM 721 C CA . SER A 1 90 ? -15.758 -6.233 8.339 1.00 68.19 90 SER A CA 1
ATOM 722 C C . SER A 1 90 ? -17.060 -6.288 9.156 1.00 68.19 90 SER A C 1
ATOM 724 O O . SER A 1 90 ? -17.047 -6.525 10.367 1.00 68.19 90 SER A O 1
ATOM 726 N N . LEU A 1 91 ? -18.216 -6.183 8.488 1.00 70.62 91 LEU A N 1
ATOM 727 C CA . LEU A 1 91 ? -19.524 -6.303 9.138 1.00 70.62 91 LEU A CA 1
ATOM 728 C C . LEU A 1 91 ? -19.772 -7.701 9.726 1.00 70.62 91 LEU A C 1
ATOM 730 O O . LEU A 1 91 ? -20.445 -7.798 10.748 1.00 70.62 91 LEU A O 1
ATOM 734 N N . TYR A 1 92 ? -19.188 -8.767 9.170 1.00 79.25 92 TYR A N 1
ATOM 735 C CA . TYR A 1 92 ? -19.339 -10.128 9.703 1.00 79.25 92 TYR A CA 1
ATOM 736 C C . TYR A 1 92 ? -18.793 -10.286 11.132 1.00 79.25 92 TYR A C 1
ATOM 738 O O . TYR A 1 92 ? -19.306 -11.102 11.890 1.00 79.25 92 TYR A O 1
ATOM 746 N N . LEU A 1 93 ? -17.792 -9.491 11.529 1.00 77.62 93 LEU A N 1
ATOM 747 C CA . LEU A 1 93 ? -17.271 -9.479 12.902 1.00 77.62 93 LEU A CA 1
ATOM 748 C C . LEU A 1 93 ? -17.986 -8.452 13.787 1.00 77.62 93 LEU A C 1
ATOM 750 O O . LEU A 1 93 ? -18.226 -8.708 14.964 1.00 77.62 93 LEU A O 1
ATOM 754 N N . ILE A 1 94 ? -18.367 -7.303 13.228 1.00 83.56 94 ILE A N 1
ATOM 755 C CA . ILE A 1 94 ? -18.995 -6.210 13.985 1.00 83.56 94 ILE A CA 1
ATOM 756 C C . ILE A 1 94 ? -20.451 -6.542 14.346 1.00 83.56 94 ILE A C 1
ATOM 758 O O . ILE A 1 94 ? -20.870 -6.338 15.485 1.00 83.56 94 ILE A O 1
ATOM 762 N N . VAL A 1 95 ? -21.225 -7.089 13.406 1.00 87.00 95 VAL A N 1
ATOM 763 C CA . VAL A 1 95 ? -22.648 -7.418 13.591 1.00 87.00 95 VAL A CA 1
ATOM 764 C C . VAL A 1 95 ? -22.897 -8.408 14.741 1.00 87.00 95 VAL A C 1
ATOM 766 O O . VAL A 1 95 ? -23.734 -8.090 15.591 1.00 87.00 95 VAL A O 1
ATOM 769 N N . PRO A 1 96 ? -22.203 -9.562 14.858 1.00 91.56 96 PRO A N 1
ATOM 770 C CA . PRO A 1 96 ? -22.432 -10.478 15.975 1.00 91.56 96 PRO A CA 1
ATOM 771 C C . PRO A 1 96 ? -22.020 -9.870 17.319 1.00 91.56 96 PRO A C 1
ATOM 773 O O . PRO A 1 96 ? -22.708 -10.091 18.312 1.00 91.56 96 PRO A O 1
ATOM 776 N N . LEU A 1 97 ? -20.957 -9.060 17.368 1.00 89.50 97 LEU A N 1
ATOM 777 C CA . LEU A 1 97 ? -20.533 -8.389 18.601 1.00 89.50 97 LEU A CA 1
ATOM 778 C C . LEU A 1 97 ? -21.587 -7.390 19.089 1.00 89.50 97 LEU A C 1
ATOM 780 O O . LEU A 1 97 ? -21.964 -7.414 20.261 1.00 89.50 97 LEU A O 1
ATOM 784 N N . VAL A 1 98 ? -22.115 -6.558 18.189 1.00 92.50 98 VAL A N 1
ATOM 785 C CA . VAL A 1 98 ? -23.189 -5.609 18.516 1.00 92.50 98 VAL A CA 1
ATOM 786 C C . VAL A 1 98 ? -24.451 -6.352 18.958 1.00 92.50 98 VAL A C 1
ATOM 788 O O . VAL A 1 98 ? -25.062 -5.981 19.959 1.00 92.50 98 VAL A O 1
ATOM 791 N N . LEU A 1 99 ? -24.816 -7.439 18.275 1.00 94.31 99 LEU A N 1
ATOM 792 C CA . LEU A 1 99 ? -25.984 -8.250 18.622 1.00 94.31 99 LEU A CA 1
ATOM 793 C C . LEU A 1 99 ? -25.851 -8.890 20.015 1.00 94.31 99 LEU A C 1
ATOM 795 O O . LEU A 1 99 ? -26.798 -8.840 20.800 1.00 94.31 99 LEU A O 1
ATOM 799 N N . VAL A 1 100 ? -24.673 -9.415 20.366 1.00 95.94 100 VAL A N 1
ATOM 800 C CA . VAL A 1 100 ? -24.400 -9.956 21.709 1.00 95.94 100 VAL A CA 1
ATOM 801 C C . VAL A 1 100 ? -24.511 -8.866 22.776 1.00 95.94 100 VAL A C 1
ATOM 803 O O . VAL A 1 100 ? -25.171 -9.077 23.794 1.00 95.94 100 VAL A O 1
ATOM 806 N N . VAL A 1 101 ? -23.934 -7.684 22.543 1.00 96.06 101 VAL A N 1
ATOM 807 C CA . VAL A 1 101 ? -24.018 -6.551 23.483 1.00 96.06 101 VAL A CA 1
ATOM 808 C C . VAL A 1 101 ? -25.470 -6.119 23.705 1.00 96.06 101 VAL A C 1
ATOM 810 O O . VAL A 1 101 ? -25.877 -5.893 24.847 1.00 96.06 101 VAL A O 1
ATOM 813 N N . LEU A 1 102 ? -26.276 -6.062 22.641 1.00 96.69 102 LEU A N 1
ATOM 814 C CA . LEU A 1 102 ? -27.698 -5.735 22.737 1.00 96.69 102 LEU A CA 1
ATOM 815 C C . LEU A 1 102 ? -28.476 -6.776 23.552 1.00 96.69 102 LEU A C 1
ATOM 817 O O . LEU A 1 102 ? -29.263 -6.400 24.422 1.00 96.69 102 LEU A O 1
ATOM 821 N N . ILE A 1 103 ? -28.229 -8.071 23.331 1.00 97.12 103 ILE A N 1
ATOM 822 C CA . ILE A 1 103 ? -28.860 -9.146 24.112 1.00 97.12 103 ILE A CA 1
ATOM 823 C C . ILE A 1 103 ? -28.490 -9.018 25.594 1.00 97.12 103 ILE A C 1
ATOM 825 O O . ILE A 1 103 ? -29.374 -9.043 26.452 1.00 97.12 103 ILE A O 1
ATOM 829 N N . VAL A 1 104 ? -27.205 -8.821 25.905 1.00 97.31 104 VAL A N 1
ATOM 830 C CA . VAL A 1 104 ? -26.729 -8.652 27.287 1.00 97.31 104 VAL A CA 1
ATOM 831 C C . VAL A 1 104 ? -27.388 -7.442 27.951 1.00 97.31 104 VAL A C 1
ATOM 833 O O . VAL A 1 104 ? -27.854 -7.550 29.087 1.00 97.31 104 VAL A O 1
ATOM 836 N N . ALA A 1 105 ? -27.503 -6.312 27.248 1.00 97.25 105 ALA A N 1
ATOM 837 C CA . ALA A 1 105 ? -28.166 -5.119 27.766 1.00 97.25 105 ALA A CA 1
ATOM 838 C C . ALA A 1 105 ? -29.657 -5.364 28.059 1.00 97.25 105 ALA A C 1
ATOM 840 O O . ALA A 1 105 ? -30.147 -4.979 29.122 1.00 97.25 105 ALA A O 1
ATOM 841 N N . VAL A 1 106 ? -30.379 -6.053 27.167 1.00 97.38 106 VAL A N 1
ATOM 842 C CA . VAL A 1 106 ? -31.793 -6.409 27.377 1.00 97.38 106 VAL A CA 1
ATOM 843 C C . VAL A 1 106 ? -31.955 -7.327 28.590 1.00 97.38 106 VAL A C 1
ATOM 845 O O . VAL A 1 106 ? -32.825 -7.092 29.434 1.00 97.38 106 VAL A O 1
ATOM 848 N N . VAL A 1 107 ? -31.098 -8.340 28.735 1.00 97.31 107 VAL A N 1
ATOM 849 C CA . VAL A 1 107 ? -31.108 -9.232 29.904 1.00 97.31 107 VAL A CA 1
ATOM 850 C C . VAL A 1 107 ? -30.810 -8.446 31.183 1.00 97.31 107 VAL A C 1
ATOM 852 O O . VAL A 1 107 ? -31.548 -8.557 32.159 1.00 97.31 107 VAL A O 1
ATOM 855 N N . ALA A 1 108 ? -29.803 -7.574 31.179 1.00 96.62 108 ALA A N 1
ATOM 856 C CA . ALA A 1 108 ? -29.482 -6.739 32.332 1.00 96.62 108 ALA A CA 1
ATOM 857 C C . ALA A 1 108 ? -30.651 -5.817 32.719 1.00 96.62 108 ALA A C 1
ATOM 859 O O . ALA A 1 108 ? -31.005 -5.734 33.894 1.00 96.62 108 ALA A O 1
ATOM 860 N N . VAL A 1 109 ? -31.309 -5.176 31.746 1.00 96.94 109 VAL A N 1
ATOM 861 C CA . VAL A 1 109 ? -32.471 -4.305 31.985 1.00 96.94 109 VAL A CA 1
ATOM 862 C C . VAL A 1 109 ? -33.663 -5.099 32.511 1.00 96.94 109 VAL A C 1
ATOM 864 O O . VAL A 1 109 ? -34.331 -4.646 33.441 1.00 96.94 109 VAL A O 1
ATOM 867 N N . THR A 1 110 ? -33.951 -6.276 31.958 1.00 95.62 110 THR A N 1
ATOM 868 C CA . THR A 1 110 ? -35.069 -7.117 32.420 1.00 95.62 110 THR A CA 1
ATOM 869 C C . THR A 1 110 ? -34.822 -7.652 33.828 1.00 95.62 110 THR A C 1
ATOM 871 O O . THR A 1 110 ? -35.710 -7.546 34.678 1.00 95.62 110 THR A O 1
ATOM 874 N N . VAL A 1 111 ? -33.607 -8.120 34.124 1.00 95.94 111 VAL A N 1
ATOM 875 C CA . VAL A 1 111 ? -33.185 -8.533 35.471 1.00 95.94 111 VAL A CA 1
ATOM 876 C C . VAL A 1 111 ? -33.246 -7.355 36.436 1.00 95.94 111 VAL A C 1
ATOM 878 O O . VAL A 1 111 ? -33.825 -7.485 37.513 1.00 95.94 111 VAL A O 1
ATOM 881 N N . TRP A 1 112 ? -32.739 -6.185 36.046 1.00 95.94 112 TRP A N 1
ATOM 882 C CA . TRP A 1 112 ? -32.803 -4.969 36.855 1.00 95.94 112 TRP A CA 1
ATOM 883 C C . TRP A 1 112 ? -34.245 -4.565 37.149 1.00 95.94 112 TRP A C 1
ATOM 885 O O . TRP A 1 112 ? -34.593 -4.284 38.293 1.00 95.94 112 TRP A O 1
ATOM 895 N N . ARG A 1 113 ? -35.116 -4.560 36.136 1.00 93.75 113 ARG A N 1
ATOM 896 C CA . ARG A 1 113 ? -36.545 -4.250 36.282 1.00 93.75 113 ARG A CA 1
ATOM 897 C C . ARG A 1 113 ? -37.229 -5.263 37.197 1.00 93.75 113 ARG A C 1
ATOM 899 O O . ARG A 1 113 ? -38.002 -4.859 38.063 1.00 93.75 113 ARG A O 1
ATOM 906 N N . CYS A 1 114 ? -36.924 -6.550 37.052 1.00 91.25 114 CYS A N 1
ATOM 907 C CA . CYS A 1 114 ? -37.478 -7.614 37.886 1.00 91.25 114 CYS A CA 1
ATOM 908 C C . CYS A 1 114 ? -36.998 -7.496 39.341 1.00 91.25 114 CYS A C 1
ATOM 910 O O . CYS A 1 114 ? -37.798 -7.510 40.275 1.00 91.25 114 CYS A O 1
ATOM 912 N N . HIS A 1 115 ? -35.703 -7.264 39.54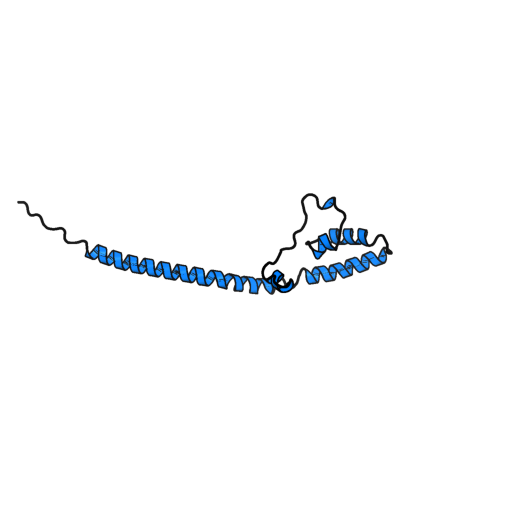3 1.00 89.56 115 HIS A N 1
ATOM 913 C CA . HIS A 1 115 ? -35.110 -7.074 40.860 1.00 89.56 115 HIS A CA 1
ATOM 914 C C . HIS A 1 115 ? -35.562 -5.766 41.518 1.00 89.56 115 HIS A C 1
ATOM 916 O O . HIS A 1 115 ? -35.812 -5.746 42.717 1.00 89.56 115 HIS A O 1
ATOM 922 N N . SER A 1 116 ? -35.741 -4.688 40.754 1.00 85.94 116 SER A N 1
ATOM 923 C CA . SER A 1 116 ? -36.292 -3.417 41.235 1.00 85.94 116 SER A CA 1
ATOM 924 C C . SER A 1 116 ? -37.747 -3.574 41.666 1.00 85.94 116 SER A C 1
ATOM 926 O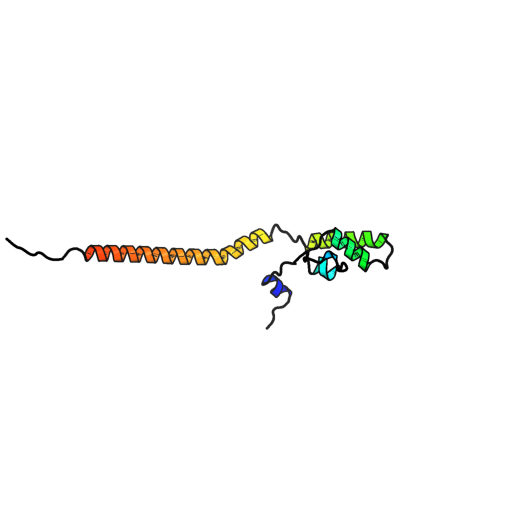 O . SER A 1 116 ? -38.112 -3.111 42.745 1.00 85.94 116 SER A O 1
ATOM 928 N N . ARG A 1 117 ? -38.566 -4.292 40.884 1.00 79.81 117 ARG A N 1
ATOM 929 C CA . ARG A 1 117 ? -39.938 -4.649 41.276 1.00 79.81 117 ARG A CA 1
ATOM 930 C C . ARG A 1 117 ? -39.943 -5.500 42.548 1.00 79.81 117 ARG A C 1
ATOM 932 O O . ARG A 1 117 ? -40.682 -5.182 43.473 1.00 79.81 117 ARG A O 1
ATOM 939 N N . LYS A 1 118 ? -39.063 -6.503 42.648 1.00 75.94 118 LYS A N 1
ATOM 940 C CA . LYS A 1 118 ? -38.926 -7.359 43.839 1.00 75.94 118 LYS A CA 1
ATOM 941 C C . LYS A 1 118 ? -38.392 -6.604 45.065 1.00 75.94 118 LYS A C 1
ATOM 943 O O . LYS A 1 118 ? -38.851 -6.857 46.173 1.00 75.94 118 LYS A O 1
ATOM 948 N N . ARG A 1 119 ? -37.462 -5.656 44.896 1.00 67.69 119 ARG A N 1
ATOM 949 C CA . ARG A 1 119 ? -36.986 -4.773 45.977 1.00 67.69 119 ARG A CA 1
ATOM 950 C C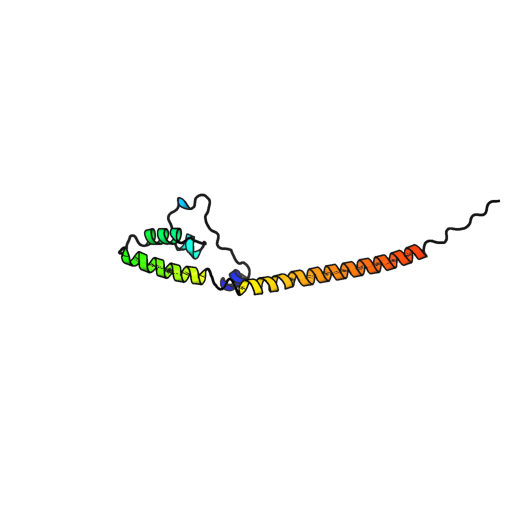 . ARG A 1 119 ? -38.065 -3.795 46.428 1.00 67.69 119 ARG A C 1
ATOM 952 O O . ARG A 1 119 ? -38.218 -3.624 47.627 1.00 67.69 119 ARG A O 1
ATOM 959 N N . ARG A 1 120 ? -38.846 -3.223 45.505 1.00 59.12 120 ARG A N 1
ATOM 960 C CA . ARG A 1 120 ? -40.011 -2.388 45.843 1.00 59.12 120 ARG A CA 1
ATOM 961 C C . ARG A 1 120 ? -41.074 -3.180 46.609 1.00 59.12 120 ARG A C 1
ATOM 963 O O . ARG A 1 120 ? -41.615 -2.665 47.572 1.00 59.12 120 ARG A O 1
ATOM 970 N N . GLN A 1 121 ? -41.316 -4.441 46.245 1.00 59.22 121 GLN A N 1
ATOM 971 C CA . GLN A 1 121 ? -42.223 -5.327 46.990 1.00 59.22 121 GLN A CA 1
ATOM 972 C C . GLN A 1 121 ? -41.679 -5.743 48.368 1.00 59.22 121 GLN A C 1
ATOM 974 O O . GLN A 1 121 ? -42.464 -5.940 49.285 1.00 59.22 121 GLN A O 1
ATOM 979 N N . ARG A 1 122 ? -40.353 -5.849 48.543 1.00 56.62 122 ARG A N 1
ATOM 980 C CA . ARG A 1 122 ? -39.716 -6.098 49.854 1.00 56.62 122 ARG A CA 1
ATOM 981 C C . ARG A 1 122 ? -39.647 -4.859 50.763 1.00 56.62 122 ARG A C 1
ATOM 983 O O . ARG A 1 122 ? -39.237 -4.991 51.910 1.00 56.62 122 ARG A O 1
ATOM 990 N N . SER A 1 123 ? -40.037 -3.679 50.282 1.00 56.00 123 SER A N 1
ATOM 991 C CA . SER A 1 123 ? -40.142 -2.447 51.074 1.00 56.00 123 SER A CA 1
ATOM 992 C C . SER A 1 123 ? -41.589 -1.945 51.037 1.00 56.00 123 SER A C 1
ATOM 994 O O . SER A 1 123 ? -41.884 -0.996 50.312 1.00 56.00 123 SER A O 1
ATOM 996 N N . PRO A 1 124 ? -42.517 -2.633 51.729 1.00 55.56 124 PRO A N 1
ATOM 997 C CA . PRO A 1 124 ? -42.988 -2.104 53.014 1.00 55.56 124 PRO A CA 1
ATOM 998 C C . PRO A 1 124 ? -43.418 -3.200 54.016 1.00 55.56 124 PRO A C 1
ATOM 1000 O O . PRO A 1 124 ? -44.495 -3.769 53.881 1.00 55.56 124 PRO A O 1
ATOM 1003 N N . SER A 1 125 ? -42.616 -3.446 55.058 1.00 50.66 125 SER A N 1
ATOM 1004 C CA . SER A 1 125 ? -43.089 -3.983 56.352 1.00 50.66 125 SER A CA 1
ATOM 1005 C C . SER A 1 125 ? -41.967 -3.953 57.404 1.00 50.66 125 SER A C 1
ATOM 1007 O O . SER A 1 125 ? -41.496 -4.988 57.866 1.00 50.66 125 SER A O 1
ATOM 1009 N N . LEU A 1 126 ? -41.513 -2.752 57.764 1.00 54.84 126 LEU A N 1
ATOM 1010 C CA . LEU A 1 126 ? -41.032 -2.455 59.116 1.00 54.84 126 LEU A CA 1
ATOM 1011 C C . LEU A 1 126 ? -42.054 -1.423 59.614 1.00 54.84 126 LEU A C 1
ATOM 1013 O O . LEU A 1 126 ? -42.029 -0.276 59.192 1.00 54.84 126 LEU A O 1
ATOM 1017 N N . GLY A 1 127 ? -43.165 -1.834 60.214 1.00 46.44 127 GLY A N 1
ATOM 1018 C CA . GLY A 1 127 ? -43.165 -2.534 61.489 1.00 46.44 127 GLY A CA 1
ATOM 1019 C C . GLY A 1 127 ? -43.418 -1.481 62.561 1.00 46.44 127 GLY A C 1
ATOM 1020 O O . GLY A 1 127 ? -42.484 -0.944 63.135 1.00 46.44 127 GLY A O 1
ATOM 1021 N N . HIS A 1 128 ? -44.697 -1.141 62.694 1.00 55.31 128 HIS A N 1
ATOM 1022 C CA . HIS A 1 128 ? -45.362 -0.474 63.808 1.00 55.31 128 HIS A CA 1
ATOM 1023 C C . HIS A 1 128 ? -44.602 -0.526 65.151 1.00 55.31 128 HIS A C 1
ATOM 1025 O O . HIS A 1 128 ? -44.383 -1.612 65.679 1.00 55.31 128 HIS A O 1
ATOM 1031 N N . SER A 1 129 ? -44.316 0.641 65.739 1.00 48.44 129 SER A N 1
ATOM 1032 C CA . SER A 1 129 ? -44.157 0.785 67.191 1.00 48.44 129 SER A CA 1
ATOM 1033 C C . SER A 1 129 ? -44.990 1.967 67.672 1.00 48.44 129 SER A C 1
ATOM 1035 O O . SER A 1 129 ? -44.661 3.129 67.454 1.00 48.44 129 SER A O 1
ATOM 1037 N N . HIS A 1 130 ? -46.108 1.588 68.279 1.00 59.94 130 HIS A N 1
ATOM 1038 C CA . HIS A 1 130 ? -46.944 2.329 69.211 1.00 59.94 130 HIS A CA 1
ATOM 1039 C C . HIS A 1 130 ? -46.091 3.015 70.295 1.00 59.94 130 HIS A C 1
ATOM 1041 O O . HIS A 1 130 ? -45.210 2.364 70.857 1.00 59.94 130 HIS A O 1
ATOM 1047 N N . HIS A 1 131 ? -46.370 4.282 70.606 1.00 47.59 131 HIS A N 1
ATOM 1048 C CA . HIS A 1 131 ? -46.073 4.883 71.909 1.00 47.59 131 HIS A CA 1
ATOM 1049 C C . HIS A 1 131 ? -46.908 6.164 72.072 1.00 47.59 131 HIS A C 1
ATOM 1051 O O . HIS A 1 131 ? -46.530 7.221 71.572 1.00 47.59 131 HIS A O 1
ATOM 1057 N N . ASP A 1 132 ? -48.053 6.002 72.736 1.00 62.78 132 ASP A N 1
ATOM 1058 C CA . ASP A 1 132 ? -48.666 7.011 73.608 1.00 62.78 132 ASP A CA 1
ATOM 1059 C C . ASP A 1 132 ? -48.260 6.674 75.053 1.00 62.78 132 ASP A C 1
ATOM 1061 O O . ASP A 1 132 ? -48.051 5.461 75.325 1.00 62.78 132 ASP A O 1
#

Solvent-accessible surface area (backbone atoms only — not comparable to full-atom values): 8015 Å² total; per-residue (Å²): 138,81,74,58,71,73,61,41,45,73,76,55,70,75,72,59,53,61,86,58,102,69,48,89,80,53,83,57,39,58,63,59,43,53,69,60,20,56,57,54,76,64,56,51,49,50,10,48,60,60,76,39,76,84,56,62,73,73,55,52,61,51,51,53,52,55,50,49,57,51,48,53,50,66,76,52,69,51,82,72,62,55,56,58,51,53,56,56,58,53,44,67,60,48,52,58,54,53,50,50,52,51,51,52,49,52,50,50,49,51,50,49,53,51,49,50,54,53,51,52,68,70,63,81,80,86,73,88,79,90,81,132

pLDDT: mean 74.03, std 15.57, range [44.31, 97.38]